Protein AF-A0A950IQ20-F1 (afdb_monomer_lite)

Structure (mmCIF, N/CA/C/O backbone):
data_AF-A0A950IQ20-F1
#
_entry.id   AF-A0A950IQ20-F1
#
loop_
_atom_site.group_PDB
_atom_site.id
_atom_site.type_symbol
_atom_site.label_atom_id
_atom_site.label_alt_id
_atom_site.label_comp_id
_atom_site.label_asym_id
_atom_site.label_entity_id
_atom_site.label_seq_id
_atom_site.pdbx_PDB_ins_code
_atom_site.Cartn_x
_atom_site.Cartn_y
_atom_site.Cartn_z
_atom_site.occupancy
_atom_site.B_iso_or_equiv
_atom_site.auth_seq_id
_atom_site.auth_comp_id
_atom_site.auth_asym_id
_atom_site.auth_atom_id
_atom_site.pdbx_PDB_model_num
ATOM 1 N N . MET A 1 1 ? 9.216 -0.825 14.293 1.00 52.34 1 MET A N 1
ATOM 2 C CA . MET A 1 1 ? 8.568 -1.224 13.018 1.00 52.34 1 MET A CA 1
ATOM 3 C C . MET A 1 1 ? 8.263 -2.713 13.082 1.00 52.34 1 MET A C 1
ATOM 5 O O . MET A 1 1 ? 9.133 -3.441 13.527 1.00 52.34 1 MET A O 1
ATOM 9 N N . SER A 1 2 ? 7.067 -3.169 12.685 1.00 53.38 2 SER A N 1
ATOM 10 C CA . SER A 1 2 ? 6.753 -4.612 12.673 1.00 53.38 2 SER A CA 1
ATOM 11 C C . SER A 1 2 ? 7.711 -5.352 11.729 1.00 53.38 2 SER A C 1
ATOM 13 O O . SER A 1 2 ? 7.847 -4.967 10.561 1.00 53.38 2 SER A O 1
ATOM 15 N N . THR A 1 3 ? 8.406 -6.349 12.275 1.00 59.53 3 THR A N 1
ATOM 16 C CA . THR A 1 3 ? 9.438 -7.161 11.614 1.00 59.53 3 THR A CA 1
ATOM 17 C C . THR A 1 3 ? 8.844 -8.341 10.845 1.00 59.53 3 THR A C 1
ATOM 19 O O . THR A 1 3 ? 9.420 -8.769 9.851 1.00 59.53 3 THR A O 1
ATOM 22 N N . THR A 1 4 ? 7.653 -8.808 11.226 1.00 65.75 4 THR A N 1
ATOM 23 C CA . THR A 1 4 ? 6.932 -9.889 10.542 1.00 65.75 4 THR A CA 1
ATOM 24 C C . THR A 1 4 ? 6.090 -9.323 9.399 1.00 65.75 4 THR A C 1
ATOM 26 O O . THR A 1 4 ? 4.951 -8.901 9.598 1.00 65.75 4 THR A O 1
ATOM 29 N N . ARG A 1 5 ? 6.652 -9.265 8.187 1.00 68.62 5 ARG A N 1
ATOM 30 C CA . ARG A 1 5 ? 5.938 -8.814 6.980 1.00 68.62 5 ARG A CA 1
ATOM 31 C C . ARG A 1 5 ? 5.773 -9.974 6.010 1.00 68.62 5 ARG A C 1
ATOM 33 O O . ARG A 1 5 ? 6.752 -10.628 5.680 1.00 68.62 5 ARG A O 1
ATOM 40 N N . THR A 1 6 ? 4.559 -10.166 5.497 1.00 74.50 6 THR A N 1
ATOM 41 C CA . THR A 1 6 ? 4.266 -11.173 4.461 1.00 74.50 6 THR A CA 1
ATOM 42 C C . THR A 1 6 ? 5.007 -10.889 3.155 1.00 74.50 6 THR A C 1
ATOM 44 O O . THR A 1 6 ? 5.348 -11.811 2.426 1.00 74.50 6 THR A O 1
ATOM 47 N N . MET A 1 7 ? 5.286 -9.614 2.863 1.00 83.19 7 MET A N 1
ATOM 48 C CA . MET A 1 7 ? 6.061 -9.204 1.696 1.00 83.19 7 MET A CA 1
ATOM 49 C C . MET A 1 7 ? 7.155 -8.207 2.108 1.00 83.19 7 MET A C 1
ATOM 51 O O . MET A 1 7 ? 6.837 -7.191 2.746 1.00 83.19 7 MET A O 1
ATOM 55 N N . PRO A 1 8 ? 8.433 -8.446 1.747 1.00 79.31 8 PRO A N 1
ATOM 56 C CA . PRO A 1 8 ? 9.512 -7.512 2.031 1.00 79.31 8 PRO A CA 1
ATOM 57 C C . PRO A 1 8 ? 9.283 -6.202 1.269 1.00 79.31 8 PRO A C 1
ATOM 59 O O . PRO A 1 8 ? 9.130 -6.160 0.046 1.00 79.31 8 PRO A O 1
ATOM 62 N N . GLY A 1 9 ? 9.210 -5.116 2.032 1.00 85.12 9 GLY A N 1
ATOM 63 C CA . GLY A 1 9 ? 9.036 -3.765 1.519 1.00 85.12 9 GLY A CA 1
ATOM 64 C C . GLY A 1 9 ? 10.350 -3.003 1.395 1.00 85.12 9 GLY A C 1
ATOM 65 O O . GLY A 1 9 ? 11.431 -3.535 1.613 1.00 85.12 9 GLY A O 1
ATOM 66 N N . GLY A 1 10 ? 10.236 -1.711 1.102 1.00 86.81 10 GLY A N 1
ATOM 67 C CA . GLY A 1 10 ? 11.347 -0.766 1.201 1.00 86.81 10 GLY A CA 1
ATOM 68 C C . GLY A 1 10 ? 12.130 -0.528 -0.087 1.00 86.81 10 GLY A C 1
ATOM 69 O O . GLY A 1 10 ? 11.703 -0.885 -1.196 1.00 86.81 10 GLY A O 1
ATOM 70 N N . TRP A 1 11 ? 13.252 0.167 0.095 1.00 89.38 11 TRP A N 1
ATOM 71 C CA . TRP A 1 11 ? 14.178 0.563 -0.958 1.00 89.38 11 TRP A CA 1
ATOM 72 C C . TRP A 1 11 ? 14.924 -0.650 -1.517 1.00 89.38 11 TRP A C 1
ATOM 74 O O . TRP A 1 11 ? 15.199 -1.607 -0.798 1.00 89.38 11 TRP A O 1
ATOM 84 N N . VAL A 1 12 ? 15.241 -0.608 -2.808 1.00 90.19 12 VAL A N 1
ATOM 85 C CA . VAL A 1 12 ? 16.040 -1.633 -3.484 1.00 90.19 12 VAL A CA 1
ATOM 86 C C . VAL A 1 12 ? 17.091 -0.963 -4.353 1.00 90.19 12 VAL A C 1
ATOM 88 O O . VAL A 1 12 ? 16.833 0.085 -4.953 1.00 90.19 12 VAL A O 1
ATOM 91 N N . ASP A 1 13 ? 18.255 -1.599 -4.453 1.00 91.94 13 ASP A N 1
ATOM 92 C CA . ASP A 1 13 ? 19.288 -1.177 -5.390 1.00 91.94 13 ASP A CA 1
ATOM 93 C C . ASP A 1 13 ? 18.798 -1.397 -6.824 1.00 91.94 13 ASP A C 1
ATOM 95 O O . ASP A 1 13 ? 18.489 -2.514 -7.242 1.00 91.94 13 ASP A O 1
ATOM 99 N N . ARG A 1 14 ? 18.758 -0.308 -7.594 1.00 87.56 14 ARG A N 1
ATOM 100 C CA . ARG A 1 14 ? 18.293 -0.284 -8.985 1.00 87.56 14 ARG A CA 1
ATOM 101 C C . ARG A 1 14 ? 19.114 -1.195 -9.892 1.00 87.56 14 ARG A C 1
ATOM 103 O O . ARG A 1 14 ? 18.586 -1.671 -10.891 1.00 87.56 14 ARG A O 1
ATOM 110 N N . ARG A 1 15 ? 20.385 -1.440 -9.562 1.00 89.44 15 ARG A N 1
ATOM 111 C CA . ARG A 1 15 ? 21.266 -2.323 -10.341 1.00 89.44 15 ARG A CA 1
ATOM 112 C C . ARG A 1 15 ? 20.900 -3.799 -10.188 1.00 89.44 15 ARG A C 1
ATOM 114 O O . ARG A 1 15 ? 21.199 -4.574 -11.086 1.00 89.44 15 ARG A O 1
ATOM 121 N N . LYS A 1 16 ? 20.235 -4.166 -9.088 1.00 91.75 16 LYS A N 1
ATOM 122 C CA . LYS A 1 16 ? 19.846 -5.546 -8.758 1.00 91.75 16 LYS A CA 1
ATOM 123 C C . LYS A 1 16 ? 18.440 -5.919 -9.233 1.00 91.75 16 LYS A C 1
ATOM 125 O O . LYS A 1 16 ? 18.016 -7.053 -9.043 1.00 91.75 16 LYS A O 1
ATOM 130 N N . ILE A 1 17 ? 17.695 -4.974 -9.806 1.00 91.38 17 ILE A N 1
ATOM 131 C CA . ILE A 1 17 ? 16.343 -5.237 -10.306 1.00 91.38 17 ILE A CA 1
ATOM 132 C C . ILE A 1 17 ? 16.452 -6.025 -11.619 1.00 91.38 17 ILE A C 1
ATOM 134 O O . ILE A 1 17 ? 17.218 -5.604 -12.493 1.00 91.38 17 ILE A O 1
ATOM 138 N N . PRO A 1 18 ? 15.684 -7.121 -11.786 1.00 94.44 18 PRO A N 1
ATOM 139 C CA . PRO A 1 18 ? 15.603 -7.846 -13.049 1.00 94.44 18 PRO A CA 1
ATOM 140 C C . PRO A 1 18 ? 15.301 -6.907 -14.214 1.00 94.44 18 PRO A C 1
ATOM 142 O O . PRO A 1 18 ? 14.576 -5.924 -14.049 1.00 94.44 18 PRO A O 1
ATOM 145 N N . ARG A 1 19 ? 15.855 -7.200 -15.390 1.00 95.38 19 ARG A N 1
ATOM 146 C CA . ARG A 1 19 ? 15.654 -6.388 -16.591 1.00 95.38 19 ARG A CA 1
ATOM 147 C C . ARG A 1 19 ? 14.827 -7.138 -17.620 1.00 95.38 19 ARG A C 1
ATOM 149 O O . ARG A 1 19 ? 14.917 -8.358 -17.703 1.00 95.38 19 ARG A O 1
ATOM 156 N N . GLY A 1 20 ? 14.019 -6.399 -18.367 1.00 93.50 20 GLY A N 1
ATOM 157 C CA . GLY A 1 20 ? 13.250 -6.937 -19.479 1.00 93.50 20 GLY A CA 1
ATOM 158 C C . GLY A 1 20 ? 13.983 -6.850 -20.824 1.00 93.50 20 GLY A C 1
ATOM 159 O O . GLY A 1 20 ? 15.162 -6.476 -20.868 1.00 93.50 20 GLY A O 1
ATOM 160 N N . PRO A 1 21 ? 13.278 -7.174 -21.923 1.00 93.12 21 PRO A N 1
ATOM 161 C CA . PRO A 1 21 ? 13.833 -7.242 -23.276 1.00 93.12 21 PRO A CA 1
ATOM 162 C C . PRO A 1 21 ? 14.474 -5.944 -23.785 1.00 93.12 21 PRO A C 1
ATOM 164 O O . PRO A 1 21 ? 15.455 -5.994 -24.518 1.00 93.12 21 PRO A 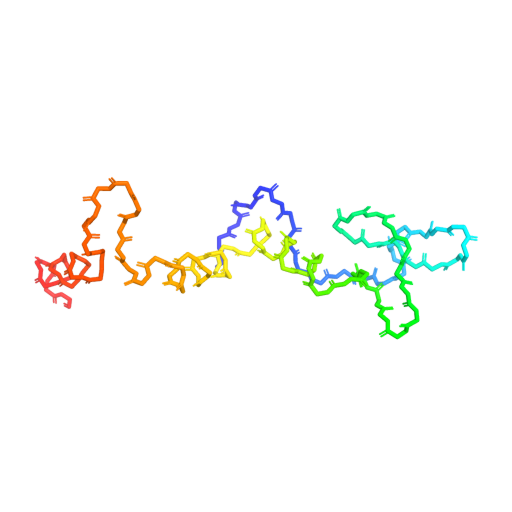O 1
ATOM 167 N N . ASN A 1 22 ? 13.971 -4.778 -23.372 1.00 93.31 22 ASN A N 1
ATOM 168 C CA . ASN A 1 22 ? 14.503 -3.470 -23.763 1.00 93.31 22 ASN A CA 1
ATOM 169 C C . ASN A 1 22 ? 15.574 -2.96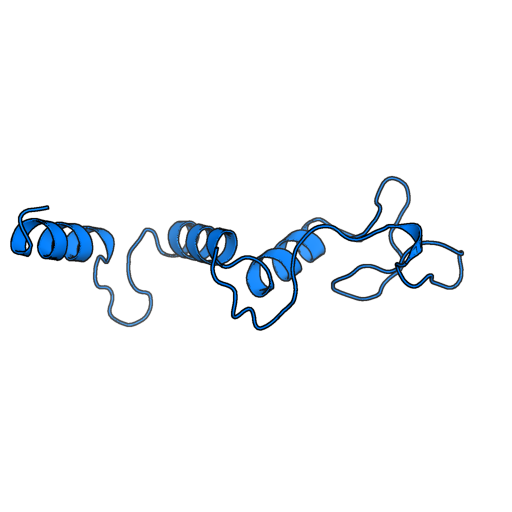1 -22.779 1.00 93.31 22 ASN A C 1
ATOM 171 O O . ASN A 1 22 ? 15.886 -1.768 -22.738 1.00 93.31 22 ASN A O 1
ATOM 175 N N . GLY A 1 23 ? 16.101 -3.838 -21.917 1.00 92.81 23 GLY A N 1
ATOM 176 C CA . GLY A 1 23 ? 17.155 -3.523 -20.954 1.00 92.81 23 GLY A CA 1
ATOM 177 C C . GLY A 1 23 ? 16.701 -2.652 -19.778 1.00 92.81 23 GLY A C 1
ATOM 178 O O . GLY A 1 23 ? 17.539 -2.154 -19.018 1.00 92.81 23 GLY A O 1
ATOM 179 N N . ARG A 1 24 ? 15.393 -2.451 -19.588 1.00 94.31 24 ARG A N 1
ATOM 180 C CA . ARG A 1 24 ? 14.835 -1.634 -18.495 1.00 94.31 24 ARG A CA 1
ATOM 181 C C . ARG A 1 24 ? 14.506 -2.495 -17.287 1.00 94.31 24 ARG A C 1
ATOM 183 O O . ARG A 1 24 ? 14.245 -3.681 -17.427 1.00 94.31 24 ARG A O 1
ATOM 190 N N . GLY A 1 25 ? 14.495 -1.891 -16.099 1.00 95.62 25 GLY A N 1
ATOM 191 C CA . GLY A 1 25 ? 14.093 -2.591 -14.879 1.00 95.62 25 GLY A CA 1
ATOM 192 C C . GLY A 1 25 ? 12.640 -3.069 -14.952 1.00 95.62 25 GLY A C 1
ATOM 193 O O . GLY A 1 25 ? 11.781 -2.364 -15.486 1.00 95.62 25 GLY A O 1
ATOM 194 N N . LEU A 1 26 ? 12.372 -4.249 -14.402 1.00 96.75 26 LEU A N 1
ATOM 195 C CA . LEU A 1 26 ? 11.029 -4.797 -14.258 1.00 96.75 26 LEU A CA 1
ATOM 196 C C . LEU A 1 26 ? 10.322 -4.200 -13.038 1.00 96.75 26 LEU A C 1
ATOM 198 O O . LEU A 1 26 ? 10.919 -3.947 -11.987 1.00 96.75 26 LEU A O 1
ATOM 202 N N . CYS A 1 27 ? 9.022 -3.970 -13.189 1.00 96.00 27 CYS A N 1
ATOM 203 C CA . CYS A 1 27 ? 8.149 -3.484 -12.136 1.00 96.00 27 CYS A CA 1
ATOM 204 C C . CYS A 1 27 ? 8.113 -4.491 -10.986 1.00 96.00 27 CYS A C 1
ATOM 206 O O . CYS A 1 27 ? 7.808 -5.663 -11.182 1.00 96.00 27 CYS A O 1
ATOM 208 N N . ARG A 1 28 ? 8.330 -4.021 -9.758 1.00 94.56 28 ARG A N 1
ATOM 209 C CA . ARG A 1 28 ? 8.329 -4.875 -8.555 1.00 94.56 28 ARG A CA 1
ATOM 210 C C . ARG A 1 28 ? 6.953 -5.430 -8.173 1.00 94.56 28 ARG A C 1
ATOM 212 O O . ARG A 1 28 ? 6.860 -6.177 -7.205 1.00 94.56 28 ARG A O 1
ATOM 219 N N . TRP A 1 29 ? 5.897 -4.998 -8.861 1.00 95.62 29 TRP A N 1
ATOM 220 C CA . TRP A 1 29 ? 4.533 -5.467 -8.636 1.00 95.62 29 TRP A CA 1
ATOM 221 C C . TRP A 1 29 ? 4.071 -6.424 -9.736 1.00 95.62 29 TRP A C 1
ATOM 223 O O . TRP A 1 29 ? 3.795 -7.581 -9.458 1.00 95.62 29 TRP A O 1
ATOM 233 N N . CYS A 1 30 ? 4.010 -5.951 -10.983 1.00 95.62 30 CYS A N 1
ATOM 234 C CA . CYS A 1 30 ? 3.449 -6.714 -12.102 1.00 95.62 30 CYS A CA 1
ATOM 235 C C . CYS A 1 30 ? 4.497 -7.318 -13.046 1.00 95.62 30 CYS A C 1
ATOM 237 O O . CYS A 1 30 ? 4.126 -7.896 -14.061 1.00 95.62 30 CYS A O 1
ATOM 239 N N . SER A 1 31 ? 5.792 -7.133 -12.770 1.00 95.56 31 SER A N 1
ATOM 240 C CA . SER A 1 31 ? 6.909 -7.628 -13.591 1.00 95.56 31 SER A CA 1
ATOM 241 C C . SER A 1 31 ? 6.962 -7.121 -15.039 1.00 95.56 31 SER A C 1
ATOM 243 O O . SER A 1 31 ? 7.805 -7.574 -15.805 1.00 95.56 31 SER A O 1
ATOM 245 N N . LEU A 1 32 ? 6.133 -6.144 -15.418 1.00 96.25 32 LEU A N 1
ATOM 246 C CA . LEU A 1 32 ? 6.244 -5.453 -16.705 1.00 96.25 32 LEU A CA 1
ATOM 247 C C . LEU A 1 32 ? 7.421 -4.478 -16.706 1.00 96.25 32 LEU A C 1
ATOM 249 O O . LEU A 1 32 ? 7.774 -3.917 -15.665 1.00 96.25 32 LEU A O 1
ATOM 253 N N . GLU A 1 33 ? 8.000 -4.226 -17.877 1.00 96.50 33 GLU A N 1
ATOM 254 C CA . GLU A 1 33 ? 9.054 -3.225 -18.006 1.00 96.50 33 GLU A CA 1
ATOM 255 C C . GLU A 1 33 ? 8.584 -1.836 -17.581 1.00 96.50 33 GLU A C 1
ATOM 257 O O . GLU A 1 33 ? 7.493 -1.366 -17.914 1.00 96.50 33 GLU A O 1
ATOM 262 N N . VAL A 1 34 ? 9.444 -1.156 -16.830 1.00 96.94 34 VAL A N 1
ATOM 263 C CA . VAL A 1 34 ? 9.168 0.190 -16.351 1.00 96.94 34 VAL A CA 1
ATOM 264 C C . VAL A 1 34 ? 9.388 1.203 -17.492 1.00 96.94 34 VAL A C 1
ATOM 266 O O . VAL A 1 34 ? 10.457 1.199 -18.111 1.00 96.94 34 VAL A O 1
ATOM 269 N N . PRO A 1 35 ? 8.416 2.098 -17.770 1.00 95.31 35 PRO A N 1
ATOM 270 C CA . PRO A 1 35 ? 8.507 3.078 -18.850 1.00 95.31 35 PRO A CA 1
ATOM 271 C C . PRO A 1 35 ? 9.569 4.156 -18.564 1.00 95.31 35 PRO A C 1
ATOM 273 O O . PRO A 1 35 ? 10.097 4.244 -17.447 1.00 95.31 35 PRO A O 1
ATOM 276 N N . PRO A 1 36 ? 9.894 5.022 -19.547 1.00 93.12 36 PRO A N 1
ATOM 277 C CA . PRO A 1 36 ? 10.790 6.150 -19.321 1.00 93.12 36 PRO A CA 1
ATOM 278 C C . PRO A 1 36 ? 10.396 6.998 -18.119 1.00 93.12 36 PRO A C 1
ATOM 280 O O . PRO A 1 36 ? 9.218 7.172 -17.822 1.00 93.12 36 PRO A O 1
ATOM 283 N N . ARG A 1 37 ? 11.413 7.547 -17.441 1.00 92.38 37 ARG A N 1
ATOM 284 C CA . ARG A 1 37 ? 11.288 8.415 -16.255 1.00 92.38 37 ARG A CA 1
ATOM 285 C C . ARG A 1 37 ? 10.756 7.729 -14.989 1.00 92.38 37 ARG A C 1
ATOM 287 O O . ARG A 1 37 ? 10.752 8.352 -13.933 1.00 92.38 37 ARG A O 1
ATOM 294 N N . ARG A 1 38 ? 10.386 6.447 -15.049 1.00 93.69 38 ARG A N 1
ATOM 295 C CA . ARG A 1 38 ? 10.102 5.610 -13.875 1.00 93.69 38 ARG A CA 1
ATOM 296 C C . ARG A 1 38 ? 11.240 4.610 -13.655 1.00 93.69 38 ARG A C 1
ATOM 298 O O . ARG A 1 38 ? 12.044 4.360 -14.551 1.00 93.69 38 ARG A O 1
ATOM 305 N N . LEU A 1 39 ? 11.354 4.086 -12.430 1.00 92.06 39 LEU A N 1
ATOM 306 C CA . LEU A 1 39 ? 12.524 3.292 -12.021 1.00 92.06 39 LEU A CA 1
ATOM 307 C C . LEU A 1 39 ? 12.193 1.860 -11.602 1.00 92.06 39 LEU A C 1
ATOM 309 O O . LEU A 1 39 ? 12.827 0.928 -12.080 1.00 92.06 39 LEU A O 1
ATOM 313 N N . THR A 1 40 ? 11.240 1.691 -10.686 1.00 94.75 40 THR A N 1
ATOM 314 C CA . THR A 1 40 ? 10.983 0.404 -10.012 1.00 94.75 40 THR A CA 1
ATOM 315 C C . THR A 1 40 ? 9.519 -0.034 -10.065 1.00 94.75 40 THR A C 1
ATOM 317 O O . THR A 1 40 ? 9.201 -1.170 -9.717 1.00 94.75 40 THR A O 1
ATOM 320 N N . PHE A 1 41 ? 8.631 0.848 -10.527 1.00 96.50 41 PHE A N 1
ATOM 321 C CA . PHE A 1 41 ? 7.204 0.597 -10.708 1.00 96.50 41 PHE A CA 1
ATOM 322 C C . PHE A 1 41 ? 6.743 1.223 -12.017 1.00 96.50 41 PHE A C 1
ATOM 324 O O . PHE A 1 41 ? 7.136 2.350 -12.328 1.00 96.50 41 PHE A O 1
ATOM 331 N N . CYS A 1 42 ? 5.903 0.516 -12.772 1.00 96.44 42 CYS A N 1
ATOM 332 C CA . CYS A 1 42 ? 5.438 0.998 -14.070 1.00 96.44 42 CYS A CA 1
ATOM 333 C C . CYS A 1 42 ? 4.290 2.017 -13.977 1.00 96.44 42 CYS A C 1
ATOM 335 O O . CYS A 1 42 ? 4.115 2.810 -14.896 1.00 96.44 42 CYS A O 1
ATOM 337 N N . SER A 1 43 ? 3.553 2.053 -12.863 1.00 97.25 43 SER A N 1
ATOM 338 C CA . SER A 1 43 ? 2.417 2.957 -12.658 1.00 97.25 43 SER A CA 1
ATOM 339 C C . SER A 1 43 ? 2.174 3.253 -11.179 1.00 97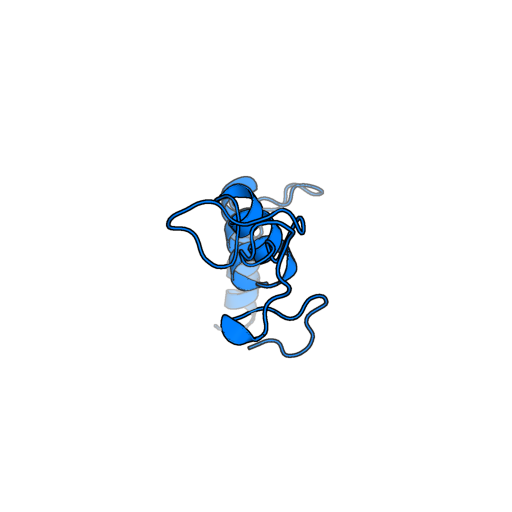.25 43 SER A C 1
ATOM 341 O O . SER A 1 43 ? 2.668 2.538 -10.303 1.00 97.25 43 SER A O 1
ATOM 343 N N . ASP A 1 44 ? 1.379 4.286 -10.895 1.00 97.31 44 ASP A N 1
ATOM 344 C CA . ASP A 1 44 ? 0.991 4.638 -9.522 1.00 97.31 44 ASP A CA 1
ATOM 345 C C . ASP A 1 44 ? 0.062 3.584 -8.909 1.00 97.31 44 ASP A C 1
ATOM 347 O O . ASP A 1 44 ? 0.147 3.306 -7.716 1.00 97.31 44 ASP A O 1
ATOM 351 N N . TYR A 1 45 ? -0.722 2.893 -9.743 1.00 97.50 45 TYR A N 1
ATOM 352 C CA . TYR A 1 45 ? -1.455 1.691 -9.349 1.00 97.50 45 TYR A CA 1
ATOM 353 C C . TYR A 1 45 ? -0.515 0.595 -8.823 1.00 97.50 45 TYR A C 1
ATOM 355 O O . TYR A 1 45 ? -0.728 0.057 -7.739 1.00 97.50 45 TYR A O 1
ATOM 363 N N . CYS A 1 46 ? 0.583 0.308 -9.531 1.00 97.00 46 CYS A N 1
ATOM 364 C CA . CYS A 1 46 ? 1.563 -0.676 -9.064 1.00 97.00 46 CYS A CA 1
ATOM 365 C C . CYS A 1 46 ? 2.239 -0.251 -7.756 1.00 97.00 46 CYS A C 1
ATOM 367 O O . CYS A 1 46 ? 2.535 -1.096 -6.912 1.00 97.00 46 CYS A O 1
ATOM 369 N N . VAL A 1 47 ? 2.470 1.054 -7.568 1.00 96.56 47 VAL A N 1
ATOM 370 C CA . VAL A 1 47 ? 2.958 1.589 -6.290 1.00 96.56 47 VAL A CA 1
ATOM 371 C C . VAL A 1 47 ? 1.925 1.347 -5.189 1.00 96.56 47 VAL A C 1
ATOM 373 O O . VAL A 1 47 ? 2.296 0.885 -4.111 1.00 96.56 47 VAL A O 1
ATOM 376 N N . HIS A 1 48 ? 0.648 1.633 -5.447 1.00 96.81 48 HIS A N 1
ATOM 377 C CA . HIS A 1 48 ? -0.447 1.441 -4.497 1.00 96.81 48 HIS A CA 1
ATOM 378 C C . HIS A 1 48 ? -0.571 -0.023 -4.057 1.00 96.81 48 HIS A C 1
ATOM 380 O O . HIS A 1 48 ? -0.449 -0.315 -2.866 1.00 96.81 48 HIS A O 1
ATOM 386 N N . GLU A 1 49 ? -0.703 -0.951 -5.006 1.00 96.19 49 GLU A N 1
ATOM 387 C CA . GLU A 1 49 ? -0.835 -2.385 -4.725 1.00 96.19 49 GLU A CA 1
ATOM 388 C C . GLU A 1 49 ? 0.369 -2.948 -3.960 1.00 96.19 49 GLU A C 1
ATOM 390 O O . GLU A 1 49 ? 0.219 -3.729 -3.010 1.00 96.19 49 GLU A O 1
ATOM 395 N N . TRP A 1 50 ? 1.579 -2.519 -4.332 1.00 95.12 50 TRP A N 1
ATOM 396 C CA . TRP A 1 50 ? 2.786 -2.914 -3.621 1.00 95.12 50 TRP A CA 1
ATOM 397 C C . TRP A 1 50 ? 2.817 -2.352 -2.195 1.00 95.12 50 TRP A C 1
ATOM 399 O O . TRP A 1 50 ? 3.170 -3.075 -1.256 1.00 95.12 50 TRP A O 1
ATOM 409 N N . LYS A 1 51 ? 2.430 -1.085 -1.988 1.00 94.31 51 LYS A N 1
ATOM 410 C CA . LYS A 1 51 ? 2.370 -0.471 -0.652 1.00 94.31 51 LYS A CA 1
ATOM 411 C C . LYS A 1 51 ? 1.333 -1.155 0.240 1.00 94.31 51 LYS A C 1
ATOM 413 O O . LYS A 1 51 ? 1.644 -1.402 1.401 1.00 94.31 51 LYS A O 1
ATOM 418 N N . LEU A 1 52 ? 0.159 -1.521 -0.281 1.00 93.81 52 LEU A N 1
ATOM 419 C CA . LEU A 1 52 ? -0.876 -2.223 0.492 1.00 93.81 52 LEU A CA 1
ATOM 420 C C . LEU A 1 52 ? -0.358 -3.523 1.127 1.00 93.81 52 LEU A C 1
ATOM 422 O O . LEU A 1 52 ? -0.681 -3.820 2.274 1.00 93.81 52 LEU A O 1
ATOM 426 N N . ARG A 1 53 ? 0.481 -4.279 0.410 1.00 92.31 53 ARG A N 1
ATOM 427 C CA . ARG A 1 53 ? 0.999 -5.581 0.872 1.00 92.31 53 ARG A CA 1
ATOM 428 C C . ARG A 1 53 ? 2.316 -5.488 1.633 1.00 92.31 53 ARG A C 1
ATOM 430 O O . ARG A 1 53 ? 2.607 -6.337 2.469 1.00 92.31 53 ARG A O 1
ATOM 437 N N . SER A 1 54 ? 3.124 -4.468 1.352 1.00 91.44 54 SER A N 1
ATOM 438 C CA . SER A 1 54 ? 4.442 -4.312 1.975 1.00 91.44 54 SER A CA 1
ATOM 439 C C . SER A 1 54 ? 4.471 -3.317 3.129 1.00 91.44 54 SER A C 1
ATOM 441 O O . SER A 1 54 ? 5.437 -3.326 3.891 1.00 91.44 54 SER A O 1
ATOM 443 N N . GLN A 1 55 ? 3.477 -2.436 3.284 1.00 91.00 55 GLN A N 1
ATOM 444 C CA . GLN A 1 55 ? 3.483 -1.346 4.264 1.00 91.00 55 GLN A CA 1
ATOM 445 C C . GLN A 1 55 ? 2.230 -1.358 5.150 1.00 91.00 55 GLN A C 1
ATOM 447 O O . GLN A 1 55 ? 1.217 -0.766 4.788 1.00 91.00 55 GLN A O 1
ATOM 452 N N . PRO A 1 56 ? 2.308 -1.935 6.369 1.00 89.56 56 PRO A N 1
ATOM 453 C CA . PRO A 1 56 ? 1.171 -1.985 7.286 1.00 89.56 56 PRO A CA 1
ATOM 454 C C . PRO A 1 56 ? 0.617 -0.609 7.670 1.00 89.56 56 PRO A C 1
ATOM 456 O O . PRO A 1 56 ? -0.581 -0.476 7.886 1.00 89.56 56 PRO A O 1
ATOM 459 N N . ALA A 1 57 ? 1.470 0.417 7.761 1.00 91.06 57 ALA A N 1
ATOM 460 C CA . ALA A 1 57 ? 1.024 1.784 8.036 1.00 91.06 57 ALA A CA 1
ATOM 461 C C . ALA A 1 57 ? 0.148 2.327 6.896 1.00 91.06 57 ALA A C 1
ATOM 463 O O . ALA A 1 57 ? -0.964 2.773 7.156 1.00 91.06 57 ALA A O 1
ATOM 464 N N . TYR A 1 58 ? 0.609 2.187 5.647 1.00 94.19 58 TYR A N 1
ATOM 465 C CA . TYR A 1 58 ? -0.155 2.579 4.464 1.00 94.19 58 TYR A CA 1
ATOM 466 C C . TYR A 1 58 ? -1.471 1.805 4.367 1.00 94.19 58 TYR A C 1
ATOM 468 O O . TYR A 1 58 ? -2.518 2.403 4.164 1.00 94.19 58 TYR A O 1
ATOM 476 N N . LEU A 1 59 ? -1.449 0.486 4.590 1.00 93.75 59 LEU A N 1
ATOM 477 C CA . LEU A 1 59 ? -2.666 -0.328 4.590 1.00 93.75 59 LEU A CA 1
ATOM 478 C C . LEU A 1 59 ? -3.706 0.193 5.595 1.00 93.75 59 LEU A C 1
ATOM 480 O O . LEU A 1 59 ? -4.870 0.348 5.237 1.00 93.75 59 LEU A O 1
ATOM 484 N N . ARG A 1 60 ? -3.299 0.497 6.836 1.00 93.50 60 ARG A N 1
ATOM 485 C CA . ARG A 1 60 ? -4.209 1.040 7.862 1.00 93.50 60 ARG A CA 1
ATOM 486 C C . ARG A 1 60 ? -4.754 2.413 7.486 1.00 93.50 60 ARG A C 1
ATOM 488 O O . ARG A 1 60 ? -5.930 2.663 7.715 1.00 93.50 60 ARG A O 1
ATOM 495 N N . GLU A 1 61 ? -3.924 3.273 6.906 1.00 96.00 61 GLU A N 1
ATOM 496 C CA . GLU A 1 61 ? -4.351 4.575 6.394 1.00 96.00 61 GLU A CA 1
ATOM 497 C C . GLU A 1 61 ? -5.408 4.415 5.293 1.00 96.00 61 GLU A C 1
ATOM 499 O O . GLU A 1 61 ? -6.470 5.022 5.380 1.00 96.00 61 GLU A O 1
ATOM 504 N N . GLN A 1 62 ? -5.179 3.535 4.313 1.00 96.94 62 GLN A N 1
ATOM 505 C CA . GLN A 1 62 ? -6.148 3.271 3.243 1.00 96.94 62 GLN A CA 1
ATOM 506 C C . GLN A 1 62 ? -7.458 2.673 3.781 1.00 96.94 62 GLN A C 1
ATOM 508 O O . GLN A 1 62 ? -8.538 3.068 3.345 1.00 96.94 62 GLN A O 1
ATOM 513 N N . VAL A 1 63 ? -7.387 1.770 4.768 1.00 95.44 63 VAL A N 1
ATOM 514 C CA . VAL A 1 63 ? -8.579 1.245 5.457 1.00 95.44 63 VAL A CA 1
ATOM 515 C C . VAL A 1 63 ? -9.324 2.365 6.176 1.00 95.44 63 VAL A C 1
ATOM 51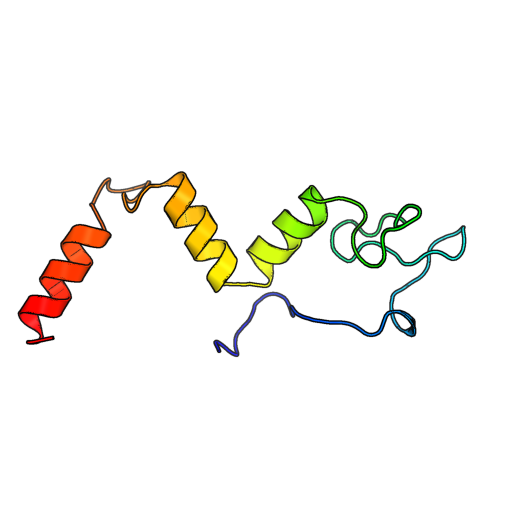7 O O . VAL A 1 63 ? -10.540 2.456 6.056 1.00 95.44 63 VAL A O 1
ATOM 520 N N . PHE A 1 64 ? -8.619 3.246 6.884 1.00 96.12 64 PHE A N 1
ATOM 521 C CA . PHE A 1 64 ? -9.246 4.366 7.578 1.00 96.12 64 PHE A CA 1
ATOM 522 C C .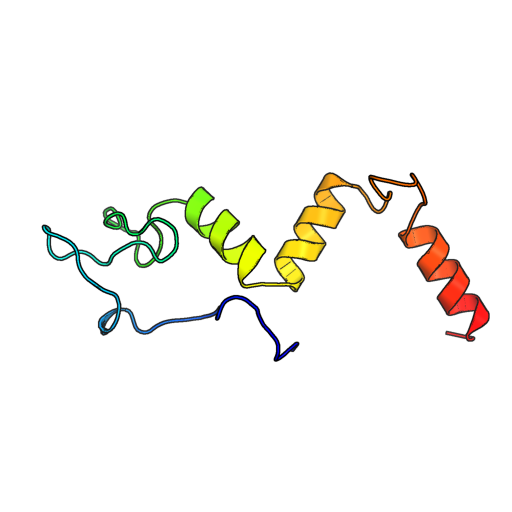 PHE A 1 64 ? -9.896 5.358 6.608 1.00 96.12 64 PHE A C 1
ATOM 524 O O . PHE A 1 64 ? -11.010 5.801 6.862 1.00 96.12 64 PHE A O 1
ATOM 531 N N . LEU A 1 65 ? -9.254 5.666 5.479 1.00 96.50 65 LEU A N 1
ATOM 532 C CA . LEU A 1 65 ? -9.827 6.520 4.434 1.00 96.50 65 LEU A CA 1
ATOM 533 C C . LEU A 1 65 ? -11.105 5.916 3.835 1.00 96.50 65 LEU A C 1
ATOM 535 O O . LEU A 1 65 ? -12.084 6.633 3.630 1.00 96.50 65 LEU A O 1
ATOM 539 N N . ARG A 1 66 ? -11.108 4.600 3.592 1.00 95.69 66 ARG A N 1
ATOM 540 C CA . ARG A 1 66 ? -12.260 3.865 3.051 1.00 95.69 66 ARG A CA 1
ATOM 541 C C . ARG A 1 66 ? -13.421 3.800 4.044 1.00 95.69 66 ARG A C 1
ATOM 543 O O . ARG A 1 66 ? -14.554 4.121 3.700 1.00 95.69 66 ARG A O 1
ATOM 550 N N . ASP A 1 67 ? -13.125 3.381 5.269 1.00 96.88 67 ASP A N 1
ATOM 551 C CA . ASP A 1 67 ? -14.125 2.983 6.261 1.00 96.88 67 ASP A CA 1
ATOM 552 C C . ASP A 1 67 ? -14.463 4.103 7.256 1.00 96.88 67 ASP A C 1
ATOM 554 O O . ASP A 1 67 ? -15.430 3.998 8.008 1.00 96.88 67 ASP A O 1
ATOM 558 N N . LYS A 1 68 ? -13.672 5.183 7.286 1.00 96.56 68 LYS A N 1
ATOM 559 C CA . LYS A 1 68 ? -13.804 6.330 8.205 1.00 96.56 68 LYS A CA 1
ATOM 560 C C . LYS A 1 68 ? -13.845 5.926 9.683 1.00 96.56 68 LYS A C 1
ATOM 562 O O . LYS A 1 68 ? -14.517 6.553 10.493 1.00 96.56 68 LYS A O 1
ATOM 567 N N . GLY A 1 69 ? -13.14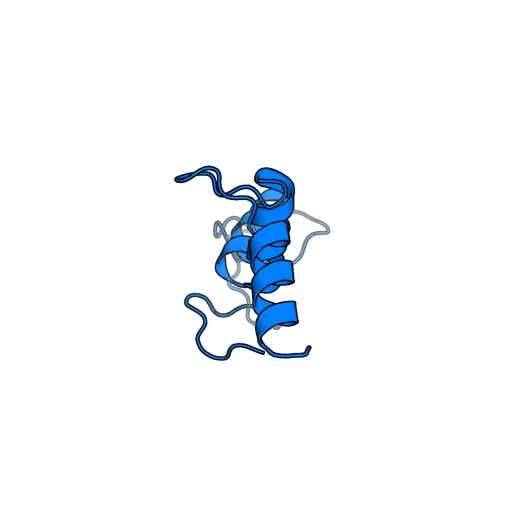0 4.848 10.029 1.00 96.06 69 GLY A N 1
ATOM 568 C CA . GLY A 1 69 ? -13.142 4.275 11.377 1.00 96.06 69 GLY A CA 1
ATOM 569 C C . GLY A 1 69 ? -14.364 3.409 11.708 1.00 96.06 69 GLY A C 1
ATOM 570 O O . GLY A 1 69 ? -14.452 2.917 12.832 1.00 96.06 69 GLY A O 1
ATOM 571 N N . ILE A 1 70 ? -15.272 3.164 10.760 1.00 97.81 70 ILE A N 1
ATOM 572 C CA . ILE A 1 70 ? -16.448 2.307 10.944 1.00 97.81 70 ILE A CA 1
ATOM 573 C C . ILE A 1 70 ? -16.168 0.906 10.403 1.00 97.81 70 ILE A C 1
ATOM 575 O O . ILE A 1 70 ? -15.950 0.722 9.211 1.00 97.81 70 ILE A O 1
ATOM 579 N N . CYS A 1 71 ? -16.225 -0.117 11.252 1.00 95.00 71 CYS A N 1
ATOM 580 C CA . CYS A 1 71 ? -15.975 -1.488 10.810 1.00 95.00 71 CYS A CA 1
ATOM 581 C C . CYS A 1 71 ? -16.959 -1.921 9.704 1.00 95.00 71 CYS A C 1
ATOM 583 O O . CYS A 1 71 ? -18.174 -1.929 9.910 1.00 95.00 71 CYS A O 1
ATOM 585 N N . ALA A 1 72 ? -16.443 -2.363 8.554 1.00 94.12 72 ALA A N 1
ATOM 586 C CA . ALA A 1 72 ? -17.265 -2.799 7.423 1.00 94.12 72 ALA A CA 1
ATOM 587 C C . ALA A 1 72 ? -18.141 -4.037 7.718 1.00 94.12 72 ALA A C 1
ATOM 589 O O . ALA A 1 72 ? -19.154 -4.229 7.055 1.00 94.12 72 ALA A O 1
ATOM 590 N N . ARG A 1 73 ? -17.776 -4.865 8.710 1.00 95.56 73 ARG A N 1
ATOM 591 C CA . ARG A 1 73 ? -18.533 -6.074 9.090 1.00 95.56 73 ARG A CA 1
ATOM 592 C C . ARG A 1 73 ? -19.606 -5.808 10.143 1.00 95.56 73 ARG A C 1
ATOM 594 O O . ARG A 1 73 ? -20.759 -6.147 9.932 1.00 95.56 73 ARG A O 1
ATOM 601 N N . CYS A 1 74 ? -19.224 -5.227 11.281 1.00 96.50 74 CYS A N 1
ATOM 602 C CA . CYS A 1 74 ? -20.116 -5.063 12.438 1.00 96.50 74 CYS A CA 1
ATOM 603 C C . CYS A 1 74 ? -20.603 -3.625 12.662 1.00 96.50 74 CYS A C 1
ATOM 605 O O . CYS A 1 74 ? -21.347 -3.384 13.604 1.00 96.50 74 CYS A O 1
ATOM 607 N N . ARG A 1 75 ? -20.179 -2.663 11.830 1.00 96.56 75 ARG A N 1
ATOM 608 C CA . ARG A 1 75 ? -20.592 -1.246 11.880 1.00 96.56 75 ARG A CA 1
ATOM 609 C C . ARG A 1 75 ? -20.213 -0.478 13.155 1.00 96.56 75 ARG A C 1
ATOM 611 O O . ARG A 1 75 ? -20.639 0.660 13.320 1.00 96.56 75 ARG A O 1
ATOM 618 N N . ILE A 1 76 ? -19.370 -1.047 14.016 1.00 97.12 76 ILE A N 1
ATOM 619 C CA . ILE A 1 76 ? -18.846 -0.372 15.212 1.00 97.12 76 ILE A CA 1
ATOM 620 C C . ILE A 1 76 ? -17.910 0.779 14.816 1.00 97.12 76 ILE A C 1
ATOM 622 O O . ILE A 1 76 ? -17.042 0.609 13.955 1.00 97.12 76 ILE A O 1
ATOM 626 N N . ASP A 1 77 ? -18.051 1.921 15.494 1.00 97.44 77 ASP A N 1
ATOM 627 C CA . ASP A 1 77 ? -17.091 3.026 15.449 1.00 97.44 77 ASP A CA 1
ATOM 628 C C . ASP A 1 77 ? -15.844 2.677 16.274 1.00 97.44 77 ASP A C 1
ATOM 630 O O . ASP A 1 77 ? -15.802 2.791 17.502 1.00 97.44 77 ASP A O 1
ATOM 634 N N . THR A 1 78 ? -14.803 2.246 15.571 1.00 96.19 78 THR A N 1
ATOM 635 C CA . THR A 1 78 ? -13.533 1.827 16.171 1.00 96.19 78 THR A CA 1
ATOM 636 C C . THR A 1 78 ? -12.779 2.978 16.835 1.00 96.19 78 THR A C 1
ATOM 638 O O . THR A 1 78 ? -12.027 2.746 17.782 1.00 96.19 78 THR A O 1
ATOM 641 N N . VAL A 1 79 ? -12.993 4.224 16.396 1.00 95.94 79 VAL A N 1
ATOM 642 C CA . VAL A 1 79 ? -12.351 5.406 16.985 1.00 95.94 79 VAL A CA 1
ATOM 643 C C . VAL A 1 79 ? -12.988 5.712 18.334 1.00 95.94 79 VAL A C 1
ATOM 645 O O . VAL A 1 79 ? -12.278 5.977 19.310 1.00 95.94 79 VAL A O 1
ATOM 648 N N . ARG A 1 80 ? -14.320 5.641 18.413 1.00 96.75 80 ARG A N 1
ATOM 649 C CA . ARG A 1 80 ? -15.056 5.791 19.671 1.00 96.75 80 ARG A CA 1
ATOM 650 C C . ARG A 1 80 ? -14.669 4.708 20.673 1.00 96.75 80 ARG A C 1
ATOM 652 O O . ARG A 1 80 ? -14.352 5.043 21.816 1.00 96.75 80 ARG A O 1
ATOM 659 N N . GLU A 1 81 ? -14.643 3.445 20.255 1.00 96.25 81 GLU A N 1
ATOM 660 C CA . GLU A 1 81 ? -14.286 2.342 21.154 1.00 96.25 81 GLU A CA 1
ATOM 661 C C . GLU A 1 81 ? -12.828 2.423 21.617 1.00 96.25 81 GLU A C 1
ATOM 663 O O . GLU A 1 81 ? -12.553 2.222 22.798 1.00 96.25 81 GLU A O 1
ATOM 668 N N . LEU A 1 82 ? -11.892 2.830 20.752 1.00 94.75 82 LEU A N 1
ATOM 669 C CA . LEU A 1 82 ? -10.509 3.072 21.171 1.00 94.75 82 LEU A CA 1
ATOM 670 C C . LEU A 1 82 ? -10.419 4.158 22.255 1.00 94.75 82 LEU A C 1
ATOM 672 O O . LEU A 1 82 ? -9.700 3.983 23.238 1.00 94.75 82 LEU A O 1
ATOM 676 N N . ARG A 1 83 ? -11.159 5.268 22.112 1.00 95.69 83 ARG A N 1
ATOM 677 C CA . ARG A 1 83 ? -11.220 6.321 23.145 1.00 95.69 83 ARG A CA 1
ATOM 678 C C . ARG A 1 83 ? -11.791 5.785 24.457 1.00 95.69 83 ARG A C 1
ATOM 680 O O . ARG A 1 83 ? -11.284 6.133 25.519 1.00 95.69 83 ARG A O 1
ATOM 687 N N . ARG A 1 84 ? -12.825 4.941 24.394 1.00 96.19 84 ARG A N 1
ATOM 688 C CA . ARG A 1 84 ? -13.424 4.300 25.573 1.00 96.19 84 ARG A CA 1
ATOM 689 C C . ARG A 1 84 ? -12.422 3.388 26.285 1.00 96.19 84 ARG A C 1
ATOM 691 O O . ARG A 1 84 ? -12.283 3.484 27.501 1.00 96.19 84 ARG A O 1
ATOM 698 N N . LEU A 1 85 ? -11.695 2.564 25.527 1.00 95.56 85 LEU A N 1
ATOM 699 C CA . LEU A 1 85 ? -10.664 1.667 26.052 1.00 95.56 85 LEU A CA 1
ATOM 700 C C . LEU A 1 85 ? -9.514 2.437 26.715 1.00 95.56 85 LEU A C 1
ATOM 702 O O . LEU A 1 85 ? -9.119 2.082 27.821 1.00 95.56 85 LEU A O 1
ATOM 706 N N . ARG A 1 86 ? -9.019 3.516 26.096 1.00 94.69 86 ARG A N 1
ATOM 707 C CA . ARG A 1 86 ? -7.969 4.368 26.689 1.00 94.69 86 ARG A CA 1
ATOM 708 C C . ARG A 1 86 ? -8.403 4.985 28.018 1.00 94.69 86 ARG A C 1
ATOM 710 O O . ARG A 1 86 ? -7.731 4.788 29.023 1.00 94.69 86 ARG A O 1
ATOM 717 N N . ARG A 1 87 ? -9.607 5.572 28.066 1.00 94.50 87 ARG A N 1
ATOM 718 C CA . ARG A 1 87 ? -10.180 6.110 29.314 1.00 94.50 87 ARG A CA 1
ATOM 719 C C . ARG A 1 87 ? -10.276 5.058 30.418 1.00 94.50 87 ARG A C 1
ATOM 721 O O . ARG A 1 87 ? -9.952 5.356 31.558 1.00 94.50 87 ARG A O 1
ATOM 728 N N . SER A 1 88 ? -10.690 3.829 30.093 1.00 94.12 88 SER A N 1
ATOM 729 C CA . SER A 1 88 ? -10.754 2.745 31.089 1.00 94.12 88 SER A CA 1
ATOM 730 C C . SER A 1 88 ? -9.386 2.319 31.632 1.00 94.12 88 SER A C 1
ATOM 732 O O . SER A 1 88 ? -9.321 1.731 32.705 1.00 94.12 88 SER A O 1
ATOM 734 N N . ARG A 1 89 ? -8.300 2.623 30.910 1.00 93.88 89 ARG A N 1
ATOM 735 C CA . ARG A 1 89 ? -6.916 2.365 31.325 1.00 93.88 89 ARG A CA 1
ATOM 736 C C . ARG A 1 89 ? -6.270 3.551 32.050 1.00 93.88 89 ARG A C 1
ATOM 738 O O . ARG A 1 89 ? -5.130 3.422 32.475 1.00 93.88 89 ARG A O 1
ATOM 745 N N . GLY A 1 90 ? -6.978 4.675 32.194 1.00 87.69 90 GLY A N 1
ATOM 746 C CA . GLY A 1 90 ? -6.423 5.906 32.765 1.00 87.69 90 GLY A CA 1
ATOM 747 C C . GLY A 1 90 ? -5.428 6.632 31.849 1.00 87.69 90 GLY A C 1
ATOM 748 O O . GLY A 1 90 ? -4.658 7.448 32.345 1.00 87.69 90 GLY A O 1
ATOM 749 N N . GLU A 1 91 ? -5.436 6.323 30.545 1.00 68.06 91 GLU A N 1
ATOM 750 C CA . GLU A 1 91 ? -4.607 6.952 29.497 1.00 68.06 91 GLU A CA 1
ATOM 751 C C . GLU A 1 91 ? -5.307 8.135 28.810 1.00 68.06 91 GLU A C 1
ATOM 753 O O . GLU A 1 91 ? -6.541 8.055 28.569 1.00 68.06 91 GLU A O 1
#

Sequence (91 aa):
MSTTRTMPGGWVDRRKIPRGPNGRGLCRWCSLEVPPRRLTFCSDYCVHEWKLRSQPAYLREQVFLRDKGICARCRIDTVRELRRLRRSRGE

Secondary structure (DSSP, 8-state):
-----SS--S---GGGS-B-TTSPBBPTTT-PBPPTT-SS-SSHHHHHHHHHHH-HHHHHHHHHHHHTTB-TTT--BHHHHHHHHHHHTT-

Radius of gyration: 18.76 Å; chains: 1; bounding box: 42×20×56 Å

pLDDT: mean 91.71, std 9.09, range [52.34, 97.81]

Foldseek 3Di:
DDPDAPDADDDDDLVPADADPVRAGAAPQPRHGADPPDGHHNDVVSVLVRCCRHPPVSVVVVVCVVQVCQDPPPRDNNVVVVVVVCVVVVD